Protein AF-A0A6G2DWL8-F1 (afdb_monomer)

Structure (mmCIF, N/CA/C/O backbone):
data_AF-A0A6G2DWL8-F1
#
_entry.id   AF-A0A6G2DWL8-F1
#
loop_
_atom_site.group_PDB
_atom_site.id
_atom_site.type_symbol
_atom_site.label_atom_id
_atom_site.label_alt_id
_atom_site.label_comp_id
_atom_site.label_asym_id
_atom_site.label_entity_id
_atom_site.label_seq_id
_atom_site.pdbx_PDB_ins_code
_atom_site.Cartn_x
_atom_site.Cartn_y
_atom_site.Cartn_z
_atom_site.occupancy
_atom_site.B_iso_or_equiv
_atom_site.auth_seq_id
_atom_site.auth_comp_id
_atom_site.auth_asym_id
_atom_site.auth_atom_id
_atom_site.pdbx_PDB_model_num
ATOM 1 N N . MET A 1 1 ? 5.439 -11.585 10.644 1.00 79.19 1 MET A N 1
ATOM 2 C CA . MET A 1 1 ? 4.425 -10.652 10.129 1.00 79.19 1 MET A CA 1
ATOM 3 C C . MET A 1 1 ? 4.168 -9.557 11.160 1.00 79.19 1 MET A C 1
ATOM 5 O O . MET A 1 1 ? 3.794 -9.861 12.287 1.00 79.19 1 MET A O 1
ATOM 9 N N . THR A 1 2 ? 4.451 -8.305 10.813 1.00 93.38 2 THR A N 1
ATOM 10 C CA . THR A 1 2 ? 4.297 -7.107 11.656 1.00 93.38 2 THR A CA 1
ATOM 11 C C . THR A 1 2 ? 2.865 -6.563 11.599 1.00 93.38 2 THR A C 1
ATOM 13 O O . THR A 1 2 ? 2.102 -6.903 10.700 1.00 93.38 2 THR A O 1
ATOM 16 N N . GLN A 1 3 ? 2.480 -5.677 12.528 1.00 91.44 3 GLN A N 1
ATOM 17 C CA . GLN A 1 3 ? 1.171 -5.004 12.459 1.00 91.44 3 GLN A CA 1
ATOM 18 C C . GLN A 1 3 ? 0.986 -4.212 11.158 1.00 91.44 3 GLN A C 1
ATOM 20 O O . GLN A 1 3 ? -0.094 -4.246 10.580 1.00 91.44 3 GLN A O 1
ATOM 25 N N . ALA A 1 4 ? 2.035 -3.533 10.681 1.00 93.62 4 ALA A N 1
ATOM 26 C CA . ALA A 1 4 ? 1.982 -2.805 9.418 1.00 93.62 4 ALA A CA 1
ATOM 27 C C . ALA A 1 4 ? 1.734 -3.757 8.240 1.00 93.62 4 ALA A C 1
ATOM 29 O O . ALA A 1 4 ? 0.877 -3.480 7.415 1.00 93.62 4 ALA A O 1
ATOM 30 N N . GLU A 1 5 ? 2.418 -4.904 8.192 1.00 93.94 5 GLU A N 1
ATOM 31 C CA . GLU A 1 5 ? 2.185 -5.926 7.160 1.00 93.94 5 GLU A CA 1
ATOM 32 C C . GLU A 1 5 ? 0.753 -6.472 7.201 1.00 93.94 5 GLU A C 1
ATOM 34 O O . GLU A 1 5 ? 0.123 -6.567 6.154 1.00 93.94 5 GLU A O 1
ATOM 39 N N . ARG A 1 6 ? 0.201 -6.722 8.396 1.00 95.50 6 ARG A N 1
ATOM 40 C CA . ARG A 1 6 ? -1.199 -7.158 8.556 1.00 95.50 6 ARG A CA 1
ATOM 41 C C . ARG A 1 6 ? -2.202 -6.122 8.045 1.00 95.50 6 ARG A C 1
ATOM 43 O O . ARG A 1 6 ? -3.189 -6.491 7.425 1.00 95.50 6 ARG A O 1
ATOM 50 N N . ILE A 1 7 ? -1.946 -4.831 8.281 1.00 95.75 7 ILE A N 1
ATOM 51 C CA . ILE A 1 7 ? -2.779 -3.737 7.751 1.00 95.75 7 ILE A CA 1
ATOM 52 C C . ILE A 1 7 ? -2.747 -3.735 6.216 1.00 95.75 7 ILE A C 1
ATOM 54 O O . ILE A 1 7 ? -3.796 -3.621 5.586 1.00 95.75 7 ILE A O 1
ATOM 58 N N . ARG A 1 8 ? -1.560 -3.880 5.612 1.00 95.62 8 ARG A N 1
ATOM 59 C CA . ARG 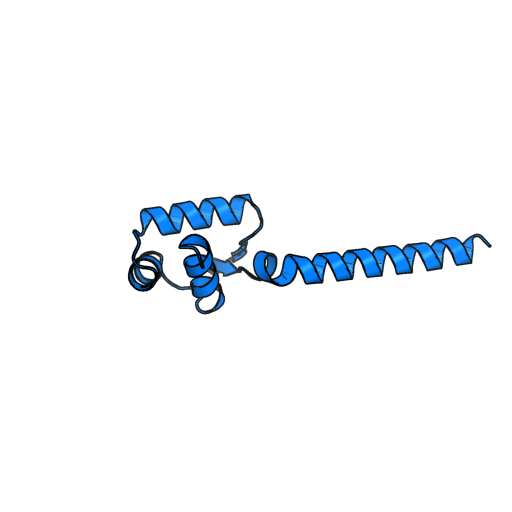A 1 8 ? -1.390 -3.906 4.147 1.00 95.62 8 ARG A CA 1
ATOM 60 C C . ARG A 1 8 ? -2.119 -5.084 3.513 1.00 95.62 8 ARG A C 1
ATOM 62 O O . ARG A 1 8 ? -2.815 -4.903 2.521 1.00 95.62 8 ARG A O 1
ATOM 69 N N . GLU A 1 9 ? -1.972 -6.267 4.101 1.00 94.94 9 GLU A N 1
ATOM 70 C CA . GLU A 1 9 ? -2.603 -7.491 3.608 1.00 94.94 9 GLU A CA 1
ATOM 71 C C . GLU A 1 9 ? -4.127 -7.399 3.679 1.00 94.94 9 GLU A C 1
ATOM 73 O O . GLU A 1 9 ? -4.807 -7.726 2.709 1.00 94.94 9 GLU A O 1
ATOM 78 N N . TYR A 1 10 ? -4.657 -6.836 4.768 1.00 95.81 10 TYR A N 1
ATOM 79 C CA . TYR A 1 10 ? -6.094 -6.650 4.913 1.00 95.81 10 TYR A CA 1
ATOM 80 C C . TYR A 1 10 ? -6.669 -5.683 3.871 1.00 95.81 10 TYR A C 1
ATOM 82 O O . TYR A 1 10 ? -7.653 -6.019 3.220 1.00 95.81 10 TYR A O 1
ATOM 90 N N . TYR A 1 11 ? -6.035 -4.523 3.650 1.00 95.75 11 TYR A N 1
ATOM 91 C CA . TYR A 1 11 ? -6.472 -3.584 2.607 1.00 95.75 11 TYR A CA 1
ATOM 92 C C . TYR A 1 11 ? -6.302 -4.132 1.192 1.00 95.75 11 TYR A C 1
ATOM 94 O O . TYR A 1 11 ? -7.085 -3.787 0.316 1.00 95.75 11 TYR A O 1
ATOM 102 N N . ARG A 1 12 ? -5.312 -4.993 0.947 1.00 94.38 12 ARG A N 1
ATOM 103 C CA . ARG A 1 12 ? -5.161 -5.662 -0.352 1.00 94.38 12 ARG A CA 1
ATOM 104 C C . ARG A 1 12 ? -6.380 -6.528 -0.680 1.00 94.38 12 ARG A C 1
ATOM 106 O O . ARG A 1 12 ? -6.807 -6.567 -1.827 1.00 94.38 12 ARG A O 1
ATOM 113 N N . GLU A 1 13 ? -6.917 -7.225 0.315 1.00 94.44 13 GLU A N 1
ATOM 114 C CA . GLU A 1 13 ? -8.084 -8.102 0.157 1.00 94.44 13 GLU A CA 1
ATOM 115 C C . GLU A 1 13 ? -9.409 -7.336 0.265 1.00 94.44 13 GLU A C 1
ATOM 117 O O . G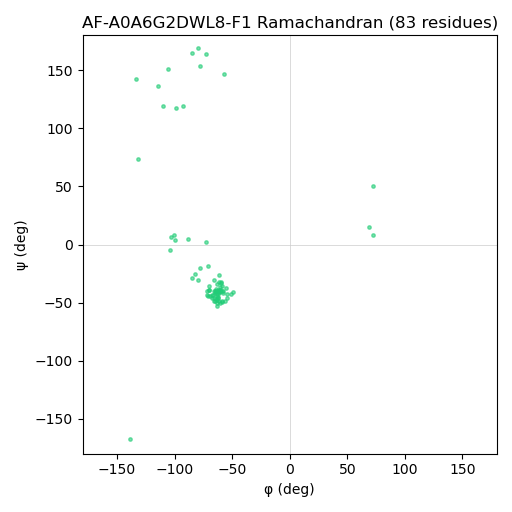LU A 1 13 ? -10.390 -7.702 -0.378 1.00 94.44 13 GLU A O 1
ATOM 122 N N . HIS A 1 14 ? -9.415 -6.236 1.024 1.00 95.75 14 HIS A N 1
ATOM 123 C CA . HIS A 1 14 ? -10.585 -5.405 1.300 1.00 95.75 14 HIS A CA 1
ATOM 124 C C . HIS A 1 14 ? -10.251 -3.914 1.077 1.00 95.75 14 HIS A C 1
ATOM 126 O O . HIS A 1 14 ? -10.122 -3.148 2.038 1.00 95.75 14 HIS A O 1
ATOM 132 N N . PRO A 1 15 ? -10.122 -3.452 -0.183 1.00 93.94 15 PRO A N 1
ATOM 133 C CA . PRO A 1 15 ? -9.627 -2.102 -0.495 1.00 93.94 15 PRO A CA 1
ATOM 134 C C . PRO A 1 15 ? -10.477 -0.958 0.064 1.00 93.94 15 PRO A C 1
ATOM 136 O O . PRO A 1 15 ? -9.969 0.140 0.294 1.00 93.94 15 PRO A O 1
ATOM 139 N N . ALA A 1 16 ? -11.769 -1.207 0.279 1.00 94.50 16 ALA A N 1
ATOM 140 C CA . ALA A 1 16 ? -12.736 -0.238 0.789 1.00 94.50 16 ALA A CA 1
ATOM 141 C C . ALA A 1 16 ? -13.032 -0.395 2.294 1.00 94.50 16 ALA A C 1
ATOM 143 O O . ALA A 1 16 ? -13.947 0.261 2.796 1.00 94.50 16 ALA A O 1
ATOM 144 N N . ALA A 1 17 ? -12.291 -1.255 3.006 1.00 95.06 17 ALA A N 1
ATOM 145 C CA . ALA A 1 17 ? -12.491 -1.481 4.434 1.00 95.06 17 ALA A CA 1
ATOM 146 C C . ALA A 1 17 ? -12.379 -0.183 5.242 1.00 95.06 17 ALA A C 1
ATOM 148 O O . ALA A 1 17 ? -11.592 0.721 4.932 1.00 95.06 17 ALA A O 1
ATOM 149 N N . SER A 1 18 ? -13.161 -0.094 6.314 1.00 95.38 18 SER A N 1
ATOM 150 C CA . SER A 1 18 ? -13.096 1.066 7.203 1.00 95.38 18 SER A CA 1
ATOM 151 C C . SER A 1 18 ? -11.882 0.984 8.134 1.00 95.38 18 SER A C 1
ATOM 153 O O . SER A 1 18 ? -11.411 -0.094 8.489 1.00 95.38 18 SER A O 1
ATOM 155 N N . TYR A 1 19 ? -11.382 2.131 8.601 1.00 95.44 19 TYR A N 1
ATOM 156 C CA . TYR A 1 19 ? -10.263 2.143 9.550 1.00 95.44 19 TYR A CA 1
ATOM 157 C C . TYR A 1 19 ? -10.576 1.403 10.861 1.00 95.44 19 TYR A C 1
ATOM 159 O O . TYR A 1 19 ? -9.657 0.856 11.468 1.00 95.44 19 TYR A O 1
ATOM 167 N N . ASP A 1 20 ? -11.837 1.420 11.302 1.00 96.25 20 ASP A N 1
ATOM 168 C CA . ASP A 1 20 ? -12.285 0.753 12.529 1.00 96.25 20 ASP A CA 1
ATOM 169 C C . ASP A 1 20 ? -12.311 -0.767 12.359 1.00 96.25 20 ASP A C 1
ATOM 171 O O . ASP A 1 20 ? -11.781 -1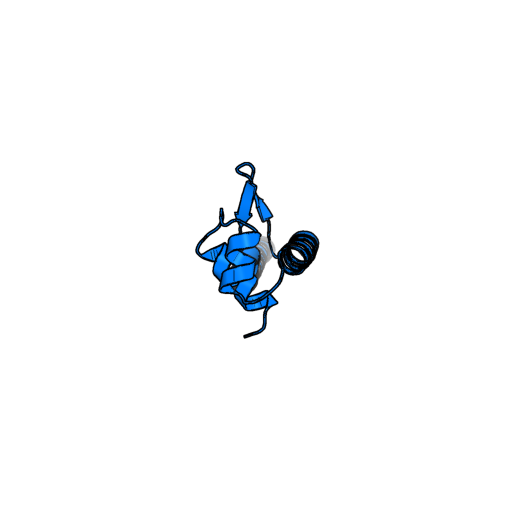.482 13.204 1.00 96.25 20 ASP A O 1
ATOM 175 N N . GLU A 1 21 ? -12.811 -1.247 11.222 1.00 96.44 21 GLU A N 1
ATOM 176 C CA . GLU A 1 21 ? -12.785 -2.663 10.845 1.00 96.44 21 GLU A CA 1
ATOM 177 C C . GLU A 1 21 ? -11.350 -3.205 10.798 1.00 96.44 21 GLU A C 1
ATOM 179 O O . GLU A 1 21 ? -11.032 -4.215 11.427 1.00 96.44 21 GLU A O 1
ATOM 184 N N . VAL A 1 22 ? -10.435 -2.487 10.135 1.00 95.44 22 VAL A N 1
ATOM 185 C CA . VAL A 1 22 ? -9.022 -2.895 10.089 1.00 95.44 22 VAL A CA 1
ATOM 186 C C . VAL A 1 22 ? -8.396 -2.870 11.485 1.00 95.44 22 VAL A C 1
ATOM 188 O O . VAL A 1 22 ? -7.593 -3.741 11.824 1.00 95.44 22 VAL A O 1
ATOM 191 N N . ALA A 1 23 ? -8.744 -1.879 12.309 1.00 96.69 23 ALA A N 1
ATOM 192 C CA . ALA A 1 23 ? -8.241 -1.784 13.673 1.00 96.69 23 ALA A CA 1
ATOM 193 C C . ALA A 1 23 ? -8.687 -2.980 14.526 1.00 96.69 23 ALA A C 1
ATOM 195 O O . ALA A 1 23 ? -7.859 -3.546 15.241 1.00 96.69 23 ALA A O 1
ATOM 196 N N . GLU A 1 24 ? -9.945 -3.402 14.403 1.00 96.50 24 GLU A N 1
ATOM 197 C CA . GLU A 1 24 ? -10.493 -4.567 15.098 1.00 96.50 24 GLU A CA 1
ATOM 198 C C . GLU A 1 24 ? -9.791 -5.862 14.666 1.00 96.50 24 GLU A C 1
ATOM 200 O O . GLU A 1 24 ? -9.223 -6.566 15.503 1.00 96.50 24 GLU A O 1
ATOM 205 N N . VAL A 1 25 ? -9.723 -6.132 13.357 1.00 95.19 25 VAL A N 1
ATOM 206 C CA . VAL A 1 25 ? -9.129 -7.370 12.818 1.00 95.19 25 VAL A CA 1
ATOM 207 C C . VAL A 1 25 ? -7.631 -7.468 13.121 1.00 95.19 25 VAL A C 1
ATOM 209 O O . VAL A 1 25 ? -7.102 -8.537 13.453 1.00 95.19 25 VAL A O 1
ATOM 212 N N . VAL A 1 26 ? -6.906 -6.352 13.025 1.00 93.62 26 VAL A N 1
ATOM 213 C CA . VAL A 1 26 ? -5.465 -6.330 13.304 1.00 93.62 26 VAL A CA 1
ATOM 214 C C . VAL A 1 26 ? -5.184 -6.330 14.816 1.00 93.62 26 VAL A C 1
ATOM 216 O O . VAL A 1 26 ? -4.094 -6.737 15.234 1.00 93.62 26 VAL A O 1
ATOM 219 N N . GLY A 1 27 ? -6.154 -5.948 15.650 1.00 94.56 27 GLY A N 1
ATOM 220 C CA . GLY A 1 27 ? -5.970 -5.775 17.091 1.00 94.56 27 GLY A CA 1
ATOM 221 C C . GLY A 1 27 ? -5.137 -4.530 17.401 1.00 94.56 27 GLY A C 1
ATOM 222 O O . GLY A 1 27 ? -4.121 -4.593 18.094 1.00 94.56 27 GLY A O 1
ATOM 223 N N . THR A 1 28 ? -5.511 -3.397 16.811 1.00 95.25 28 THR A N 1
ATOM 224 C CA . THR A 1 28 ? -4.853 -2.100 16.992 1.00 95.25 28 THR A CA 1
ATOM 225 C C . THR A 1 28 ? -5.885 -0.974 17.116 1.00 95.25 28 THR A C 1
ATOM 227 O O . THR A 1 28 ? -7.062 -1.227 17.341 1.00 95.25 28 THR A O 1
ATOM 230 N N . THR A 1 29 ? -5.460 0.286 17.028 1.00 96.31 29 THR A N 1
ATOM 231 C CA . THR A 1 29 ? -6.354 1.449 17.080 1.00 96.31 29 THR A CA 1
ATOM 232 C C . THR A 1 29 ? -6.538 2.074 15.701 1.00 96.31 29 THR A C 1
ATOM 234 O O . THR A 1 29 ? -5.619 2.086 14.878 1.00 96.31 29 THR A O 1
ATOM 237 N N . ASN A 1 30 ? -7.695 2.700 15.479 1.00 96.56 30 ASN A N 1
ATOM 238 C CA . ASN A 1 30 ? -7.986 3.487 14.277 1.00 96.56 30 ASN A CA 1
ATOM 239 C C . ASN A 1 30 ? -6.880 4.520 13.976 1.00 96.56 30 ASN A C 1
ATOM 241 O O . ASN 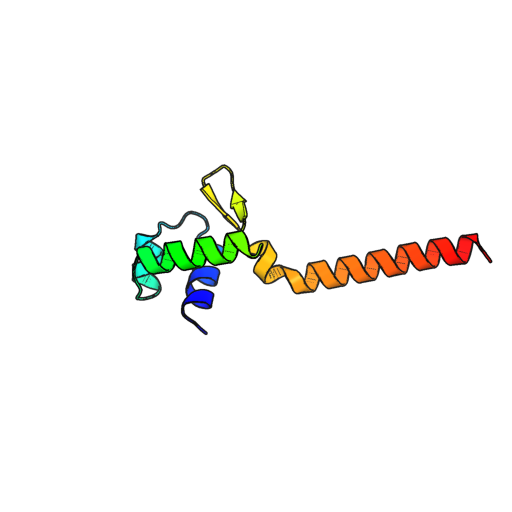A 1 30 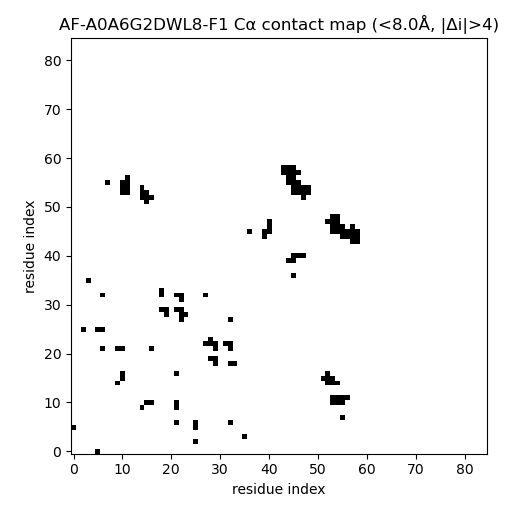? -6.413 4.653 12.843 1.00 96.56 30 ASN A O 1
ATOM 245 N N . SER A 1 31 ? -6.388 5.207 15.013 1.00 96.00 31 SER A N 1
ATOM 246 C CA . SER A 1 31 ? -5.293 6.174 14.893 1.00 96.00 31 SER A CA 1
ATOM 247 C C . SER A 1 31 ? -4.002 5.541 14.367 1.00 96.00 31 SER A C 1
ATOM 249 O O . SER A 1 31 ? -3.329 6.138 13.524 1.00 96.00 31 SER A O 1
ATOM 251 N N . ASN A 1 32 ? -3.676 4.321 14.804 1.00 95.62 32 ASN A N 1
ATOM 252 C CA . ASN A 1 32 ? -2.502 3.599 14.330 1.00 95.62 32 ASN A CA 1
ATOM 253 C C . ASN A 1 32 ? -2.668 3.143 12.873 1.00 95.62 32 ASN A C 1
ATOM 255 O O . ASN A 1 32 ? -1.723 3.260 12.090 1.00 95.62 32 ASN A O 1
ATOM 259 N N . VAL A 1 33 ? -3.865 2.698 12.475 1.00 96.50 33 VAL A N 1
ATOM 260 C CA . VAL A 1 33 ? -4.177 2.362 11.073 1.00 96.50 33 VAL A CA 1
ATOM 261 C C . VAL A 1 33 ? -3.971 3.582 10.173 1.00 96.50 33 VAL A C 1
ATOM 263 O O . VAL A 1 33 ? -3.224 3.511 9.196 1.00 96.50 33 VAL A O 1
ATOM 266 N N . ARG A 1 34 ? -4.533 4.739 10.546 1.00 96.12 34 ARG A N 1
ATOM 267 C CA . ARG A 1 34 ? -4.388 5.997 9.789 1.00 96.12 34 ARG A CA 1
ATOM 268 C C . ARG A 1 34 ? -2.934 6.457 9.694 1.00 96.12 34 ARG A C 1
ATOM 270 O O . ARG A 1 34 ? -2.502 6.901 8.631 1.00 96.12 34 ARG A O 1
ATOM 277 N N . ALA A 1 35 ? -2.166 6.330 10.777 1.00 96.88 35 ALA A N 1
ATOM 278 C CA . ALA A 1 35 ? -0.748 6.677 10.781 1.00 96.88 35 ALA A CA 1
ATOM 279 C C . ALA A 1 35 ? 0.080 5.767 9.857 1.00 96.88 35 ALA A C 1
ATOM 281 O O . ALA A 1 35 ? 0.971 6.256 9.161 1.00 96.88 35 ALA A O 1
ATOM 282 N N . ASN A 1 36 ? -0.208 4.461 9.826 1.00 95.88 36 ASN A N 1
ATOM 283 C CA . ASN A 1 36 ? 0.463 3.521 8.923 1.00 95.88 36 ASN A CA 1
ATOM 284 C C . ASN A 1 36 ? 0.103 3.790 7.458 1.00 95.88 36 ASN A C 1
ATOM 286 O O . ASN A 1 36 ? 1.009 3.911 6.635 1.00 95.88 36 ASN A O 1
ATOM 290 N N . LEU A 1 37 ? -1.180 3.999 7.152 1.00 95.31 37 LEU A N 1
ATOM 291 C CA . LEU A 1 37 ? -1.640 4.384 5.815 1.00 95.31 37 LEU A CA 1
ATOM 292 C C . LEU A 1 37 ? -0.957 5.662 5.319 1.00 95.31 37 LEU A C 1
ATOM 294 O O . LEU A 1 37 ? -0.409 5.683 4.222 1.00 95.31 37 LEU A O 1
ATOM 298 N N . ALA A 1 38 ? -0.911 6.716 6.138 1.00 95.62 38 ALA A N 1
ATOM 299 C CA . ALA A 1 38 ? -0.254 7.968 5.761 1.00 95.62 38 ALA A CA 1
ATOM 300 C C . ALA A 1 38 ? 1.244 7.776 5.456 1.00 95.62 38 ALA A C 1
ATOM 302 O O . ALA A 1 38 ? 1.766 8.358 4.502 1.00 95.62 38 ALA A O 1
ATOM 303 N N . LYS A 1 39 ? 1.940 6.937 6.238 1.00 96.25 39 LYS A N 1
ATOM 304 C CA . LYS A 1 39 ? 3.348 6.584 5.992 1.00 96.25 39 LYS A CA 1
ATOM 305 C C . LYS A 1 39 ? 3.522 5.786 4.701 1.00 96.25 39 LYS A C 1
ATOM 307 O O . LYS A 1 39 ? 4.500 6.010 3.992 1.00 96.25 39 LYS A O 1
ATOM 312 N N . ASP A 1 40 ? 2.616 4.858 4.411 1.00 95.38 40 ASP A N 1
ATOM 313 C CA . ASP A 1 40 ? 2.674 4.018 3.214 1.00 95.38 40 ASP A CA 1
ATOM 314 C C . ASP A 1 40 ? 2.350 4.800 1.941 1.00 95.38 40 ASP A C 1
ATOM 316 O O . ASP A 1 40 ? 3.069 4.651 0.955 1.00 95.38 40 ASP A O 1
ATOM 320 N N . ILE A 1 41 ? 1.368 5.702 1.986 1.00 94.94 41 ILE A N 1
ATOM 321 C CA . ILE A 1 41 ? 1.060 6.622 0.883 1.00 94.94 41 ILE A CA 1
ATOM 322 C C . ILE A 1 41 ? 2.255 7.535 0.605 1.00 94.94 41 ILE A C 1
ATOM 324 O O . ILE A 1 41 ? 2.714 7.633 -0.530 1.00 94.94 41 ILE A O 1
ATOM 328 N N . LYS A 1 42 ? 2.832 8.153 1.647 1.00 94.38 42 LYS A N 1
ATOM 329 C CA . LYS A 1 42 ? 4.011 9.022 1.496 1.00 94.38 42 LYS A CA 1
ATOM 330 C C . LYS A 1 42 ? 5.210 8.287 0.890 1.00 94.38 42 LYS A C 1
ATOM 332 O O . LYS A 1 42 ? 6.013 8.897 0.194 1.00 94.38 42 LYS A O 1
ATOM 337 N N . ALA A 1 43 ? 5.349 6.998 1.180 1.00 93.00 43 ALA A N 1
ATOM 338 C CA . ALA A 1 43 ? 6.437 6.175 0.671 1.00 93.00 43 ALA A CA 1
ATOM 339 C C . ALA A 1 43 ? 6.139 5.516 -0.688 1.00 93.00 43 ALA A C 1
ATOM 341 O O . ALA A 1 43 ? 6.937 4.692 -1.126 1.00 93.00 43 ALA A O 1
ATOM 342 N N . GLY A 1 44 ? 4.999 5.818 -1.321 1.00 90.50 44 GLY A N 1
ATOM 343 C CA . GLY A 1 44 ? 4.606 5.225 -2.603 1.00 90.50 44 GLY A CA 1
ATOM 344 C C . GLY A 1 44 ? 4.260 3.735 -2.533 1.00 90.50 44 GLY A C 1
ATOM 345 O O . GLY A 1 44 ? 4.203 3.071 -3.561 1.00 90.50 44 GLY A O 1
ATOM 346 N N . ARG A 1 45 ? 4.039 3.189 -1.330 1.00 93.62 45 ARG A N 1
ATOM 347 C CA . ARG A 1 45 ? 3.631 1.787 -1.130 1.00 93.62 45 ARG A CA 1
ATOM 348 C C . ARG A 1 45 ? 2.127 1.588 -1.315 1.00 93.62 45 ARG A C 1
ATOM 350 O O . ARG A 1 45 ? 1.697 0.481 -1.611 1.00 93.62 45 ARG A O 1
ATOM 357 N N . CYS A 1 46 ? 1.345 2.642 -1.111 1.00 94.81 46 CYS A N 1
ATOM 358 C CA . CYS A 1 46 ? -0.103 2.633 -1.259 1.00 94.81 46 CYS A CA 1
ATOM 359 C C . CYS A 1 46 ? -0.558 3.847 -2.065 1.00 94.81 46 CYS A C 1
ATOM 361 O O . CYS A 1 46 ? -0.026 4.946 -1.892 1.00 94.81 46 CYS A O 1
ATOM 363 N N . VAL A 1 47 ? -1.567 3.652 -2.906 1.00 94.44 47 VAL A N 1
ATOM 364 C CA . VAL A 1 47 ? -2.259 4.715 -3.632 1.00 94.44 47 VAL A CA 1
ATOM 365 C C . VAL A 1 47 ? -3.695 4.781 -3.137 1.00 94.44 47 VAL A C 1
ATOM 367 O O . VAL A 1 47 ? -4.348 3.760 -2.942 1.00 94.44 47 VAL A O 1
ATOM 370 N N . ARG A 1 48 ? -4.195 5.998 -2.919 1.00 93.94 48 ARG A N 1
ATOM 371 C CA . ARG A 1 48 ? -5.613 6.217 -2.643 1.00 93.94 48 ARG A CA 1
ATOM 372 C C . ARG A 1 48 ? -6.323 6.513 -3.957 1.00 93.94 48 ARG A C 1
ATOM 374 O O . ARG A 1 48 ? -5.974 7.495 -4.610 1.00 93.94 48 ARG A O 1
ATOM 381 N N . LEU A 1 49 ? -7.287 5.676 -4.320 1.00 93.81 49 LEU A N 1
ATOM 382 C CA . LEU A 1 49 ? -8.060 5.818 -5.552 1.00 93.81 49 LEU A CA 1
ATOM 383 C C . LEU A 1 49 ? -9.173 6.869 -5.393 1.00 93.81 49 LEU A C 1
ATOM 385 O O . LEU A 1 49 ? -9.463 7.340 -4.287 1.00 93.81 49 LEU A O 1
ATOM 389 N N . GLU A 1 50 ? -9.796 7.258 -6.506 1.00 93.25 50 GLU A N 1
ATOM 390 C CA . GLU A 1 50 ? -10.858 8.278 -6.533 1.00 93.25 50 GLU A CA 1
ATOM 391 C C . GLU A 1 50 ? -12.101 7.863 -5.732 1.00 93.25 50 GLU A C 1
ATOM 393 O O . GLU A 1 50 ? -12.717 8.689 -5.054 1.00 93.25 50 GLU A O 1
ATOM 398 N N . ASP A 1 51 ? -12.418 6.567 -5.729 1.00 93.00 51 ASP A N 1
ATOM 399 C CA . ASP A 1 51 ? -13.489 5.961 -4.927 1.00 93.00 51 ASP A CA 1
ATOM 400 C C . ASP A 1 51 ? -13.152 5.873 -3.423 1.00 93.00 51 ASP A C 1
ATOM 402 O O . ASP A 1 51 ? -13.965 5.411 -2.623 1.00 93.00 51 ASP A O 1
ATOM 406 N N . LYS A 1 52 ? -11.979 6.389 -3.028 1.00 90.38 52 LYS A N 1
ATOM 407 C CA . LYS A 1 52 ? -11.405 6.405 -1.676 1.00 90.38 52 LYS A CA 1
ATOM 408 C C . LYS A 1 52 ? -10.907 5.050 -1.176 1.00 90.38 52 LYS A C 1
ATOM 410 O O . LYS A 1 52 ? -10.516 4.998 -0.007 1.00 90.38 52 LYS A O 1
ATOM 415 N N . SER A 1 53 ? -10.867 4.023 -2.020 1.00 93.62 53 SER A N 1
ATOM 416 C CA . SER A 1 53 ? -10.234 2.746 -1.697 1.00 93.62 53 SER A CA 1
ATOM 417 C C . SER A 1 53 ? -8.703 2.849 -1.699 1.00 93.62 53 SER A C 1
ATOM 419 O O . SER A 1 53 ? -8.116 3.832 -2.177 1.00 93.62 53 SER A O 1
ATOM 421 N N . TYR A 1 54 ? -8.054 1.847 -1.108 1.00 94.50 54 TYR A N 1
ATOM 422 C CA . TYR A 1 54 ? -6.603 1.765 -0.984 1.00 94.50 54 TYR A CA 1
ATOM 423 C C . TYR A 1 54 ? -6.035 0.663 -1.868 1.00 94.50 54 TYR A C 1
ATOM 425 O O . TYR A 1 54 ? -6.312 -0.515 -1.662 1.00 94.50 54 TYR A O 1
ATOM 433 N N . ASP A 1 55 ? -5.179 1.053 -2.808 1.00 94.25 55 ASP A N 1
ATOM 434 C CA . ASP A 1 55 ? -4.452 0.134 -3.669 1.00 94.25 55 ASP A CA 1
ATOM 435 C C . ASP A 1 55 ? -3.028 -0.080 -3.143 1.00 94.25 55 ASP A C 1
ATOM 437 O O . ASP A 1 55 ? -2.223 0.852 -3.050 1.00 94.25 55 ASP A O 1
ATOM 441 N N . TY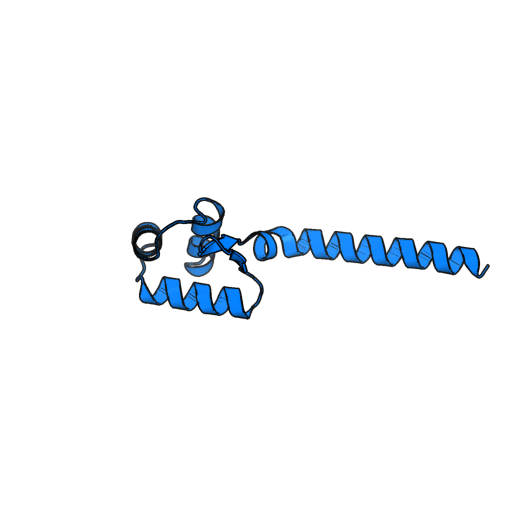R A 1 56 ? -2.727 -1.326 -2.785 1.00 94.69 56 TYR A N 1
ATOM 442 C CA . TYR A 1 56 ? -1.409 -1.776 -2.336 1.00 94.69 56 TYR A CA 1
ATOM 443 C C . TYR A 1 56 ? -0.633 -2.544 -3.417 1.00 94.69 56 TYR A C 1
ATOM 445 O O . TYR A 1 56 ? 0.466 -3.031 -3.142 1.00 94.69 56 TYR A O 1
ATOM 453 N N . SER A 1 57 ? -1.138 -2.620 -4.653 1.00 90.69 57 SER A N 1
ATOM 454 C CA . SER A 1 57 ? -0.433 -3.234 -5.788 1.00 90.69 57 SER A CA 1
ATOM 455 C C . SER A 1 57 ? 1.010 -2.733 -5.948 1.00 90.69 57 SER A C 1
ATOM 457 O O . SER A 1 57 ? 1.891 -3.574 -6.137 1.00 90.69 57 SER A O 1
ATOM 459 N N . PRO A 1 58 ? 1.326 -1.429 -5.775 1.00 89.38 58 PRO A N 1
ATOM 460 C CA . PRO A 1 58 ? 2.709 -0.955 -5.848 1.00 89.38 58 PRO A CA 1
ATOM 461 C C . PRO A 1 58 ? 3.640 -1.617 -4.829 1.00 89.38 58 PRO A C 1
ATOM 463 O O . PRO A 1 58 ? 4.798 -1.881 -5.135 1.00 89.38 58 PRO A O 1
ATOM 466 N N . TYR A 1 59 ? 3.152 -1.917 -3.623 1.00 90.69 59 TYR A N 1
ATOM 467 C CA . TYR A 1 59 ? 3.949 -2.572 -2.588 1.00 90.69 59 TYR A CA 1
ATOM 468 C C . TYR A 1 59 ? 4.233 -4.040 -2.915 1.00 90.69 59 TYR A C 1
ATOM 470 O O . TYR A 1 59 ? 5.369 -4.490 -2.761 1.00 90.69 59 TYR A O 1
ATOM 478 N N . TYR A 1 60 ? 3.230 -4.784 -3.383 1.00 88.25 60 TYR A N 1
ATOM 479 C CA . TYR A 1 60 ? 3.374 -6.217 -3.658 1.00 88.25 60 TYR A CA 1
ATOM 480 C C . TYR A 1 60 ? 4.066 -6.503 -4.995 1.00 88.25 60 TYR A C 1
ATOM 482 O O . TYR A 1 60 ? 4.811 -7.474 -5.095 1.00 88.25 60 TYR A O 1
ATOM 490 N N . ASN A 1 61 ? 3.905 -5.621 -5.983 1.00 87.56 61 ASN A N 1
ATOM 491 C CA . ASN A 1 61 ? 4.438 -5.819 -7.332 1.00 87.56 61 ASN A CA 1
ATOM 492 C C . ASN A 1 61 ? 5.753 -5.066 -7.579 1.00 87.56 61 ASN A C 1
ATOM 494 O O . ASN A 1 61 ? 6.272 -5.113 -8.691 1.00 87.56 61 ASN A O 1
ATOM 498 N N . HIS A 1 62 ? 6.324 -4.383 -6.575 1.00 79.94 62 HIS A N 1
ATOM 499 C CA . HIS A 1 62 ? 7.532 -3.565 -6.762 1.00 79.94 62 HIS A CA 1
ATOM 500 C C . HIS A 1 62 ? 8.704 -4.353 -7.366 1.00 79.94 62 HIS A C 1
ATOM 502 O O . HIS A 1 62 ? 9.449 -3.820 -8.184 1.00 79.94 62 HIS A O 1
ATOM 508 N N . THR A 1 63 ? 8.873 -5.621 -6.975 1.00 75.19 63 THR A N 1
ATOM 509 C CA . THR A 1 63 ? 9.947 -6.473 -7.495 1.00 75.19 63 THR A CA 1
ATOM 510 C C . THR A 1 63 ? 9.709 -6.821 -8.961 1.00 75.19 63 THR A C 1
ATOM 512 O O . THR A 1 63 ? 10.628 -6.701 -9.762 1.00 75.19 63 THR A O 1
ATOM 515 N N . GLN A 1 64 ? 8.474 -7.179 -9.323 1.00 81.00 64 GLN A N 1
ATOM 516 C CA . GLN A 1 64 ? 8.108 -7.474 -10.707 1.00 81.00 64 GLN A CA 1
ATOM 517 C C . GLN A 1 64 ? 8.264 -6.236 -11.597 1.00 81.00 64 GLN A C 1
ATOM 519 O O . GLN A 1 64 ? 8.927 -6.308 -12.625 1.00 81.00 64 GLN A O 1
ATOM 524 N N . ALA A 1 65 ? 7.746 -5.086 -11.161 1.00 79.44 65 ALA A N 1
ATOM 525 C CA . ALA A 1 65 ? 7.862 -3.829 -11.895 1.00 79.44 65 ALA A CA 1
ATOM 526 C C . ALA A 1 65 ? 9.329 -3.408 -12.101 1.00 79.44 65 ALA A C 1
ATOM 528 O O . ALA A 1 65 ? 9.687 -2.878 -13.152 1.00 79.44 65 ALA A O 1
ATOM 529 N N . LEU A 1 66 ? 10.200 -3.660 -11.115 1.00 82.81 66 LEU A N 1
ATOM 530 C CA . LEU A 1 66 ? 11.633 -3.402 -11.249 1.00 82.81 66 LEU A CA 1
ATOM 531 C C . LEU A 1 66 ? 12.286 -4.344 -12.267 1.00 82.81 66 LEU A C 1
ATOM 533 O O . LEU A 1 66 ? 13.091 -3.885 -13.075 1.00 82.81 66 LEU A O 1
ATOM 537 N N . THR A 1 67 ? 11.950 -5.635 -12.233 1.00 85.81 67 THR A N 1
ATOM 538 C CA . THR A 1 67 ? 12.444 -6.615 -13.209 1.00 85.81 67 THR A CA 1
ATOM 539 C C . THR A 1 67 ? 12.015 -6.239 -14.625 1.00 85.81 67 THR A C 1
ATOM 541 O O . THR A 1 67 ? 12.874 -6.098 -15.490 1.00 85.81 67 THR A O 1
ATOM 544 N N . GLU A 1 68 ? 10.729 -5.957 -14.840 1.00 91.12 68 GLU A N 1
ATOM 545 C CA . GLU A 1 68 ? 10.190 -5.544 -16.144 1.00 91.12 68 GLU A CA 1
ATOM 546 C C . GLU A 1 68 ? 10.869 -4.269 -16.670 1.00 91.12 68 GLU A C 1
ATOM 548 O O . GLU A 1 68 ? 11.218 -4.183 -17.848 1.00 91.12 68 GLU A O 1
ATOM 553 N N . LEU A 1 69 ? 11.137 -3.292 -15.796 1.00 91.62 69 LEU A N 1
ATOM 554 C CA . LEU A 1 69 ? 11.861 -2.074 -16.164 1.00 91.62 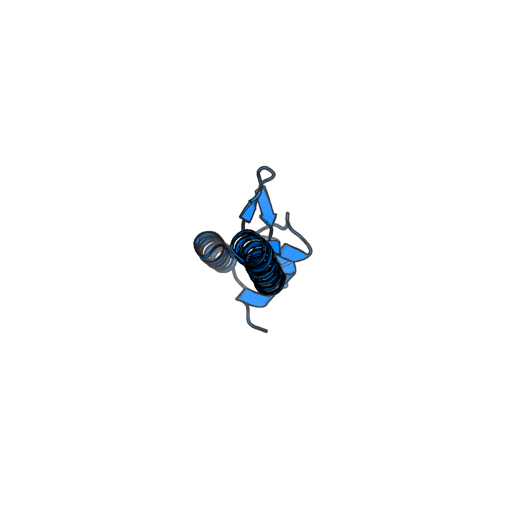69 LEU A CA 1
ATOM 555 C C . LEU A 1 69 ? 13.312 -2.360 -16.583 1.00 91.62 69 LEU A C 1
ATOM 557 O O . LEU A 1 69 ? 13.827 -1.742 -17.519 1.00 91.62 69 LEU A O 1
ATOM 561 N N . VAL A 1 70 ? 13.996 -3.255 -15.868 1.00 91.94 70 VAL A N 1
ATOM 562 C CA . VAL A 1 70 ? 15.376 -3.647 -16.186 1.00 91.94 70 VAL A CA 1
ATOM 563 C C . VAL A 1 70 ? 15.431 -4.388 -17.517 1.00 91.94 70 VAL A C 1
A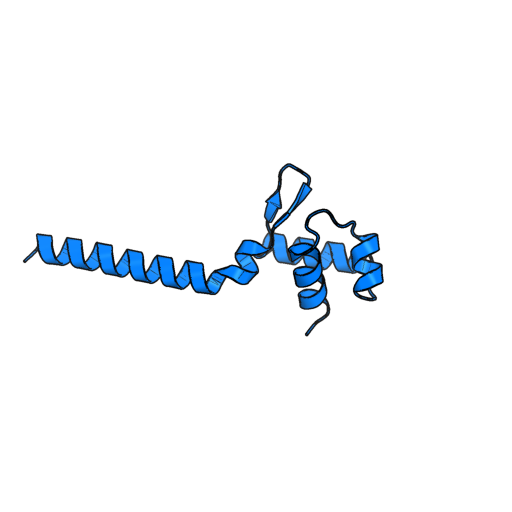TOM 565 O O . VAL A 1 70 ? 16.318 -4.090 -18.322 1.00 91.94 70 VAL A 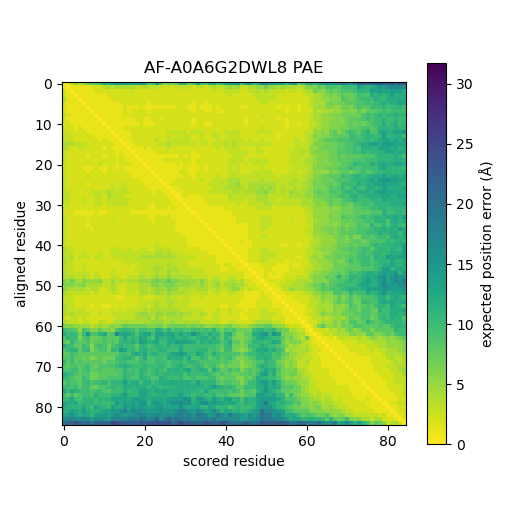O 1
ATOM 568 N N . ASP A 1 71 ? 14.492 -5.297 -17.757 1.00 94.38 71 ASP A N 1
ATOM 569 C CA . ASP A 1 71 ? 14.401 -6.063 -18.998 1.00 94.38 71 ASP A CA 1
ATOM 570 C C . ASP A 1 71 ? 14.137 -5.139 -20.185 1.00 94.38 71 ASP A C 1
ATOM 572 O O . ASP A 1 71 ? 14.934 -5.111 -21.124 1.00 94.38 71 ASP A O 1
ATOM 576 N N . TRP A 1 72 ? 13.139 -4.257 -20.075 1.00 95.94 72 TRP A N 1
ATOM 577 C CA . TRP A 1 72 ? 12.870 -3.234 -21.086 1.00 95.94 72 TRP A CA 1
ATOM 578 C C . TRP A 1 72 ? 14.102 -2.366 -21.381 1.00 95.94 72 TRP A C 1
ATOM 580 O O . TRP A 1 72 ? 14.462 -2.153 -22.539 1.00 95.94 72 TRP A O 1
ATOM 590 N N . LYS A 1 73 ? 14.815 -1.901 -20.344 1.00 95.56 73 LYS A N 1
ATOM 591 C CA . LYS A 1 73 ? 16.036 -1.098 -20.523 1.00 95.56 73 LYS A CA 1
ATOM 592 C C . LYS A 1 73 ? 17.116 -1.871 -21.286 1.00 95.56 73 LYS A C 1
ATOM 594 O O . LYS A 1 73 ? 17.856 -1.282 -22.074 1.00 95.56 73 LYS A O 1
ATOM 599 N N . ASN A 1 74 ? 17.253 -3.166 -21.015 1.00 94.75 74 ASN A N 1
ATOM 600 C CA . ASN A 1 74 ? 18.237 -4.008 -21.682 1.00 94.75 74 ASN A CA 1
ATOM 601 C C . ASN A 1 74 ? 17.879 -4.251 -23.148 1.00 94.75 74 ASN A C 1
ATOM 603 O O . ASN A 1 74 ? 18.788 -4.228 -23.978 1.00 94.75 74 ASN A O 1
ATOM 607 N N . ASP A 1 75 ? 16.598 -4.437 -23.460 1.00 96.25 75 ASP A N 1
ATOM 608 C CA . ASP A 1 75 ? 16.126 -4.630 -24.831 1.00 96.25 75 ASP A CA 1
ATOM 609 C C . ASP A 1 75 ? 16.333 -3.369 -25.670 1.00 96.25 75 ASP A C 1
ATOM 611 O O . ASP A 1 75 ? 17.009 -3.432 -26.695 1.00 96.25 75 ASP A O 1
ATOM 615 N N . ILE A 1 76 ? 15.929 -2.197 -25.166 1.00 96.00 76 ILE A N 1
ATOM 616 C CA . ILE A 1 76 ? 16.210 -0.916 -25.833 1.00 96.00 76 ILE A CA 1
ATOM 617 C C . ILE A 1 76 ? 17.718 -0.710 -26.020 1.00 96.00 76 ILE A C 1
ATOM 619 O O . ILE A 1 76 ? 18.169 -0.280 -27.080 1.00 96.00 76 ILE A O 1
ATOM 623 N N . ARG A 1 77 ? 18.539 -1.049 -25.016 1.00 94.19 77 ARG A N 1
ATOM 624 C CA . ARG A 1 77 ? 19.999 -0.941 -25.148 1.00 94.19 77 ARG A CA 1
ATOM 625 C C . ARG A 1 77 ? 20.539 -1.841 -26.263 1.00 94.19 77 ARG A C 1
ATOM 627 O O . ARG A 1 77 ? 21.459 -1.415 -26.953 1.00 94.19 77 ARG A O 1
ATOM 634 N N . ARG A 1 78 ? 20.024 -3.065 -26.417 1.00 95.19 78 ARG A N 1
ATOM 635 C CA . ARG A 1 78 ? 20.439 -3.981 -27.495 1.00 95.19 78 ARG A CA 1
ATOM 636 C C . ARG A 1 78 ? 20.067 -3.420 -28.858 1.00 95.19 78 ARG A C 1
ATOM 638 O O . ARG A 1 78 ? 20.954 -3.299 -29.690 1.00 95.19 78 ARG A O 1
ATOM 645 N N . GLU A 1 79 ? 18.823 -2.976 -29.031 1.00 94.56 79 GLU A N 1
ATOM 646 C CA . GLU A 1 79 ? 18.368 -2.348 -30.279 1.00 94.56 79 GLU A CA 1
ATOM 647 C C . GLU A 1 79 ? 19.260 -1.164 -30.676 1.00 94.56 79 GLU A C 1
ATOM 649 O O . GLU A 1 79 ? 19.639 -1.011 -31.834 1.00 94.56 79 GLU A O 1
ATOM 654 N N . TRP A 1 80 ? 19.639 -0.331 -29.705 1.00 93.25 80 TRP A N 1
ATOM 655 C CA . TRP A 1 80 ? 20.499 0.823 -29.957 1.00 93.25 80 TRP A CA 1
ATOM 656 C C . TRP A 1 80 ? 21.939 0.439 -30.294 1.00 93.25 80 TRP A C 1
ATOM 658 O O . TRP A 1 80 ? 22.560 1.115 -31.109 1.00 93.25 80 TRP A O 1
ATOM 668 N N . VAL A 1 81 ? 22.479 -0.616 -29.679 1.00 93.75 81 VAL A N 1
ATOM 669 C CA . VAL A 1 81 ? 23.805 -1.142 -30.033 1.00 93.75 81 VAL A CA 1
ATOM 670 C C . VAL A 1 81 ? 23.784 -1.705 -31.450 1.00 93.75 81 VAL A C 1
ATOM 672 O O . VAL A 1 81 ? 24.653 -1.338 -32.232 1.00 93.75 81 VAL A O 1
ATOM 675 N N . ASP A 1 82 ? 22.767 -2.497 -31.795 1.00 93.25 82 ASP A N 1
ATOM 676 C CA . ASP A 1 82 ? 22.620 -3.101 -33.123 1.00 93.25 82 ASP A CA 1
ATOM 677 C C . ASP A 1 82 ? 22.486 -2.041 -34.231 1.00 93.25 82 ASP A C 1
ATOM 679 O O . ASP A 1 82 ? 22.974 -2.238 -35.335 1.00 93.25 82 ASP A O 1
ATOM 683 N N . MET A 1 83 ? 21.877 -0.881 -33.952 1.00 89.75 83 MET A N 1
ATOM 684 C CA . MET A 1 83 ? 21.832 0.238 -34.908 1.00 89.75 83 MET A CA 1
ATOM 685 C C . MET A 1 83 ? 23.187 0.942 -35.116 1.00 89.75 83 MET A C 1
ATOM 687 O O . MET A 1 83 ? 23.339 1.691 -36.082 1.00 89.75 83 MET A O 1
ATOM 691 N N . LEU A 1 84 ? 24.143 0.768 -34.199 1.00 88.62 84 LEU A N 1
ATOM 692 C CA . LEU A 1 84 ? 25.444 1.449 -34.199 1.00 88.62 84 LEU A CA 1
ATOM 693 C C . LEU A 1 84 ? 26.614 0.557 -34.651 1.00 88.62 84 LEU A C 1
ATOM 695 O O . LEU A 1 84 ? 27.735 1.062 -34.759 1.00 88.62 84 LEU A O 1
ATOM 699 N N . THR A 1 85 ? 26.378 -0.731 -34.906 1.00 73.31 85 THR A N 1
ATOM 700 C CA . THR A 1 85 ? 27.370 -1.720 -35.374 1.00 73.31 85 THR A CA 1
ATOM 701 C C . THR A 1 85 ? 26.947 -2.352 -36.684 1.00 73.31 85 THR A C 1
ATOM 703 O O . THR A 1 85 ? 27.821 -2.494 -37.566 1.00 73.31 85 THR A O 1
#

Secondary structure (DSSP, 8-state):
--HHHHHHHHHHH-TT--HHHHHHHHTS-HHHHHHHHHHHHHTTS-EE-TTS-EE-HHHHHHHHHHHHHHHHHHHHHHHHHHTT-

Foldseek 3Di:
DDLLVQLLVVLQVVQPDDLCRSCVVSVHDSVVSVVSVVVCVVVVQWDQDPVRGIDRCCNVCVVVVVVVVVVVVVVVVVVVVVVVD

Sequence (85 aa):
MTQAERIREYYREHPAASYDEVAEVVGTTNSNVRANLAKDIKAGRCVRLEDKSYDYSPYYNHTQALTELVDWKNDIRREWVDMLT

Solvent-accessible surface area (backbone atoms only — not comparable to full-atom values): 4780 Å² total; per-residue (Å²): 137,52,73,67,55,51,53,51,54,48,30,60,79,36,36,74,64,49,55,61,60,53,10,60,77,69,70,58,47,43,68,57,45,53,53,50,50,54,53,32,38,76,68,60,32,32,45,75,46,95,90,67,26,42,44,36,62,55,53,78,40,44,66,58,56,50,49,54,51,50,51,51,53,51,51,54,50,48,56,55,47,64,75,75,109

pLDDT: mean 92.79, std 4.84, range [73.31, 96.88]

Nearest PDB structures (foldseek):
  2qww-assembly3_F  TM=5.795E-01  e=2.740E-02  Listeria monocytogenes serotype 4b str. F2365
  7oyk-assembly2_DDD  TM=7.213E-01  e=9.285E-02  Bacillus subtilis subsp. subtilis str. 168
  2f5f-assembly1_A  TM=7.278E-01  e=1.201E-01  Bacillus subtilis
  4hx8-assembly1_A  TM=7.025E-01  e=1.201E-01  Bacillus subtilis subsp. subtilis str. 168
  7kfo-assembly1_A-2  TM=5.560E-01  e=1.655E-01  Variovorax paradoxus

Radius of gyration: 18.3 Å; Cα contacts (8 Å, |Δi|>4): 69; chains: 1; bounding box: 41×20×52 Å

Organism: Streptococcus pneumoniae (NCBI:txid1313)

Mean predicted aligned error: 5.53 Å